Protein AF-A0A7S2W9P6-F1 (afdb_monomer)

Secondary structure (DSSP, 8-state):
----HHHHS-S-SSS-------TTTT----PPPGGGTTPPPPGGG-EEEEEEEEEEE-SHHHHHHT-HHHHHHHHHTTSPTTEEEEEEEEEEE-HHHHT-SSEEEEEEEEEEESSSPPPHHHHHHHHHHHHHHHTTTS-B-GGGTTPPPPPPEETTHHHHHHHH--

Organism: NCBI:txid49252

Structure (mmCIF, N/CA/C/O backbone):
data_AF-A0A7S2W9P6-F1
#
_entry.id   AF-A0A7S2W9P6-F1
#
loop_
_atom_site.group_PDB
_atom_site.id
_atom_site.type_symbol
_atom_site.label_atom_id
_atom_site.label_alt_id
_atom_site.label_comp_id
_atom_site.label_asym_id
_atom_site.label_entity_id
_atom_site.label_seq_id
_atom_site.pdbx_PDB_ins_code
_atom_site.Cartn_x
_atom_site.Cartn_y
_atom_site.Cartn_z
_atom_site.occupancy
_atom_site.B_iso_or_equiv
_atom_site.auth_seq_id
_atom_site.auth_comp_id
_atom_site.auth_asym_id
_atom_site.auth_atom_id
_atom_site.pdbx_PDB_model_num
ATOM 1 N N . VAL A 1 1 ? -21.541 2.228 29.567 1.00 42.28 1 VAL A N 1
ATOM 2 C CA . VAL A 1 1 ? -20.443 2.789 28.741 1.00 42.28 1 VAL A CA 1
ATOM 3 C C . VAL A 1 1 ? -20.987 4.003 28.009 1.00 42.28 1 VAL A C 1
ATOM 5 O O . VAL A 1 1 ? -21.956 3.855 27.280 1.00 42.28 1 VAL A O 1
ATOM 8 N N . VAL A 1 2 ? -20.449 5.196 28.267 1.00 30.78 2 VAL A N 1
ATOM 9 C CA . VAL A 1 2 ? -20.861 6.420 27.559 1.00 30.78 2 VAL A CA 1
ATOM 10 C C . VAL A 1 2 ? -20.125 6.440 26.211 1.00 30.78 2 VAL A C 1
ATOM 12 O O . VAL A 1 2 ? -18.894 6.351 26.227 1.00 30.78 2 VAL A O 1
ATOM 15 N N . PRO A 1 3 ? -20.826 6.485 25.064 1.00 39.31 3 PRO A N 1
ATOM 16 C CA . PRO A 1 3 ? -20.181 6.543 23.757 1.00 39.31 3 PRO A CA 1
ATOM 17 C C . PRO A 1 3 ? -19.439 7.874 23.588 1.00 39.31 3 PRO A C 1
ATOM 19 O O . PRO A 1 3 ? -19.949 8.929 23.971 1.00 39.31 3 PRO A O 1
ATOM 22 N N . LEU A 1 4 ? -18.229 7.817 23.025 1.00 39.12 4 LEU A N 1
ATOM 23 C CA . LEU A 1 4 ? -17.380 8.977 22.754 1.00 39.12 4 LEU A CA 1
ATOM 24 C C . LEU A 1 4 ? -17.969 9.744 21.557 1.00 39.12 4 LEU A C 1
ATOM 26 O O . LEU A 1 4 ? -17.607 9.522 20.408 1.00 39.12 4 LEU A O 1
ATOM 30 N N . LYS A 1 5 ? -18.965 10.590 21.835 1.00 41.62 5 LYS A N 1
ATOM 31 C CA . LYS A 1 5 ? -19.757 11.296 20.819 1.00 41.62 5 LYS A CA 1
ATOM 32 C C . LYS A 1 5 ? -19.009 12.352 19.983 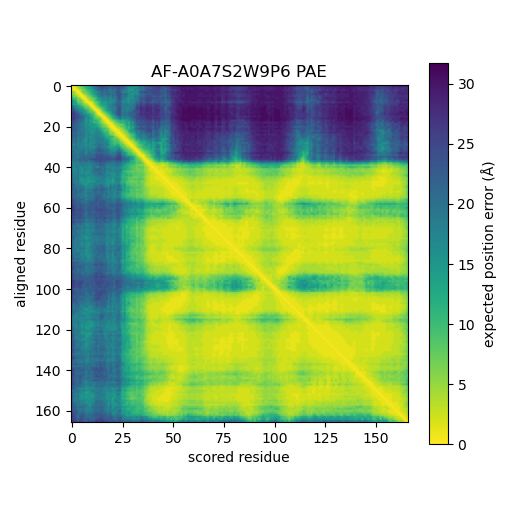1.00 41.62 5 LYS A C 1
ATOM 34 O O . LYS A 1 5 ? -19.329 12.448 18.807 1.00 41.62 5 LYS A O 1
ATOM 39 N N . PRO A 1 6 ? -18.028 13.134 20.474 1.00 39.81 6 PRO A N 1
ATOM 40 C CA . PRO A 1 6 ? -17.662 14.347 19.736 1.00 39.81 6 PRO A CA 1
ATOM 41 C C . PRO A 1 6 ? -16.732 14.129 18.530 1.00 39.81 6 PRO A C 1
ATOM 43 O O . PRO A 1 6 ? -16.706 14.981 17.651 1.00 39.81 6 PRO A O 1
ATOM 46 N N . LEU A 1 7 ? -15.998 13.012 18.444 1.00 39.09 7 LEU A N 1
ATOM 47 C CA . LEU A 1 7 ? -15.087 12.755 17.311 1.00 39.09 7 LEU A CA 1
ATOM 48 C C . LEU A 1 7 ? -15.714 11.914 16.192 1.00 39.09 7 LEU A C 1
ATOM 50 O O . LEU A 1 7 ? -15.289 12.016 15.046 1.00 39.09 7 LEU A O 1
ATOM 54 N N . TYR A 1 8 ? -16.743 11.124 16.507 1.00 38.44 8 TYR A N 1
ATOM 55 C CA . TYR A 1 8 ? -17.390 10.211 15.559 1.00 38.44 8 TYR A CA 1
ATOM 56 C C . TYR A 1 8 ? -18.797 10.649 15.122 1.00 38.44 8 TYR A C 1
ATOM 58 O O . TYR A 1 8 ? -19.343 10.046 14.203 1.00 38.44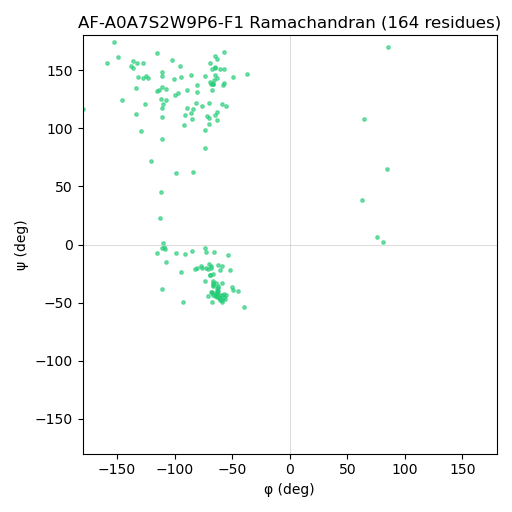 8 TYR A O 1
ATOM 66 N N . ASP A 1 9 ? -19.345 11.740 15.681 1.00 34.66 9 ASP A N 1
ATOM 67 C CA . ASP A 1 9 ? -20.441 12.495 15.037 1.00 34.66 9 ASP A CA 1
ATOM 68 C C . ASP A 1 9 ? -19.955 13.318 13.829 1.00 34.66 9 ASP A C 1
ATOM 70 O O . ASP A 1 9 ? -20.748 13.925 13.110 1.00 34.66 9 ASP A O 1
ATOM 74 N N . LEU A 1 10 ? -18.650 13.315 13.544 1.00 35.69 10 LEU A N 1
ATOM 75 C CA . LEU A 1 10 ? -18.096 13.905 12.332 1.00 35.69 10 LEU A CA 1
ATOM 76 C C . LEU A 1 10 ? -18.180 12.918 11.163 1.00 35.69 10 LEU A C 1
ATOM 78 O O . LEU A 1 10 ? -17.187 12.566 10.527 1.00 35.69 10 LEU A O 1
ATOM 82 N N . SER A 1 11 ? -19.408 12.552 10.793 1.00 38.00 11 SER A N 1
ATOM 83 C CA . SER A 1 11 ? -19.690 12.428 9.369 1.00 38.00 11 SER A CA 1
ATOM 84 C C . SER A 1 11 ? -19.515 13.821 8.758 1.00 38.00 11 SER A C 1
ATOM 86 O O . SER A 1 11 ? -20.350 14.693 8.970 1.00 38.00 11 SER A O 1
ATOM 88 N N . SER A 1 12 ? -18.429 14.016 8.008 1.00 35.19 12 SER A N 1
ATOM 89 C CA . SER A 1 12 ? -18.149 15.217 7.212 1.00 35.19 12 SER A CA 1
ATOM 90 C C . SER A 1 12 ? -17.956 16.523 8.001 1.00 35.19 12 SER A C 1
ATOM 92 O O . SER A 1 12 ? -18.898 17.186 8.427 1.00 35.19 12 SER A O 1
ATOM 94 N N . HIS A 1 13 ? -16.706 16.991 8.062 1.00 33.66 13 HIS A N 1
ATOM 95 C CA . HIS A 1 13 ? -16.410 18.406 8.287 1.00 33.66 13 HIS A CA 1
ATOM 96 C C . HIS A 1 13 ? -16.104 19.102 6.954 1.00 33.66 13 HIS A C 1
ATOM 98 O O . HIS A 1 13 ? -14.988 19.558 6.717 1.00 33.66 13 HIS A O 1
ATOM 104 N N . ARG A 1 14 ? -17.095 19.113 6.051 1.00 34.75 14 ARG A N 1
ATOM 105 C CA . ARG A 1 14 ? -17.420 20.201 5.103 1.00 34.75 14 ARG A CA 1
ATOM 106 C C . ARG A 1 14 ? -18.630 19.770 4.271 1.00 34.75 14 ARG A C 1
ATOM 108 O O . ARG A 1 14 ? -18.580 18.768 3.570 1.00 34.75 14 ARG A O 1
ATOM 115 N N . GLY A 1 15 ? -19.713 20.529 4.429 1.00 33.34 15 GLY A N 1
ATOM 116 C CA . GLY A 1 15 ? -21.067 20.260 3.956 1.00 33.34 15 GLY A CA 1
ATOM 117 C C . GLY A 1 15 ? -21.203 19.584 2.590 1.00 33.34 15 GLY A C 1
ATOM 118 O O . GLY A 1 15 ? -20.474 19.876 1.649 1.00 33.34 15 GLY A O 1
ATOM 119 N N . VAL A 1 16 ? -22.259 18.769 2.517 1.00 33.28 16 VAL A N 1
ATOM 120 C CA . VAL A 1 16 ? -22.773 18.030 1.355 1.00 33.28 16 VAL A CA 1
ATOM 121 C C . VAL A 1 16 ? -22.091 16.681 1.109 1.00 33.28 16 VAL A C 1
ATOM 123 O O . VAL A 1 16 ? -21.498 16.456 0.070 1.00 33.28 16 VAL A O 1
ATOM 126 N N . ASP A 1 17 ? -22.248 15.736 2.037 1.00 36.88 17 ASP A N 1
ATOM 127 C CA . ASP A 1 17 ? -22.267 14.315 1.675 1.00 36.88 17 ASP A CA 1
ATOM 128 C C . ASP A 1 17 ? -23.242 13.579 2.600 1.00 36.88 17 ASP A C 1
ATOM 130 O O . ASP A 1 17 ? -23.194 13.693 3.825 1.00 36.88 17 ASP A O 1
ATOM 134 N N . ARG A 1 18 ? -24.210 12.901 1.980 1.00 35.34 18 ARG A N 1
ATOM 135 C CA . ARG A 1 18 ? -25.330 12.216 2.637 1.00 35.34 18 ARG A CA 1
ATOM 136 C C . ARG A 1 18 ? -24.816 11.117 3.582 1.00 35.34 18 ARG A C 1
ATOM 138 O O . ARG A 1 18 ? -23.784 10.514 3.293 1.00 35.34 18 ARG A O 1
ATOM 145 N N . PRO A 1 19 ? -25.549 10.787 4.663 1.00 39.34 19 PRO A N 1
ATOM 146 C CA . PRO A 1 19 ? -25.205 9.653 5.516 1.00 39.34 19 PRO A CA 1
ATOM 147 C C . PRO A 1 19 ? -25.117 8.381 4.667 1.00 39.34 19 PRO A C 1
ATOM 149 O O . PRO A 1 19 ? -26.105 7.984 4.045 1.00 39.34 19 PRO A O 1
ATOM 152 N N . PHE A 1 20 ? -23.951 7.733 4.633 1.00 39.41 20 PHE A N 1
ATOM 153 C CA . PHE A 1 20 ? -23.841 6.419 4.014 1.00 39.41 20 PHE A CA 1
ATOM 154 C C . PHE A 1 20 ? -24.500 5.403 4.957 1.00 39.41 20 PHE A C 1
ATOM 156 O O . PHE A 1 20 ? -23.955 4.988 5.975 1.00 39.41 20 PHE A O 1
ATOM 163 N N . LYS A 1 21 ? -25.750 5.050 4.660 1.00 40.28 21 LYS A N 1
ATOM 164 C CA . LYS A 1 21 ? -26.438 3.924 5.296 1.00 40.28 21 LYS A CA 1
ATOM 165 C C . LYS A 1 21 ? -26.190 2.702 4.423 1.00 40.28 21 LYS A C 1
ATOM 167 O O . LYS A 1 21 ? -26.799 2.578 3.365 1.00 40.28 21 LYS A O 1
ATOM 172 N N . VAL A 1 22 ? -25.288 1.817 4.836 1.00 38.91 22 VAL A N 1
ATOM 173 C CA . VAL A 1 22 ? -25.149 0.510 4.182 1.00 38.91 22 VAL A CA 1
ATOM 174 C C . VAL A 1 22 ? -26.182 -0.436 4.796 1.00 38.91 22 VAL A C 1
ATOM 176 O O . VAL A 1 22 ? -26.138 -0.720 5.991 1.00 38.91 22 VAL A O 1
ATOM 179 N N . GLY A 1 23 ? -27.126 -0.906 3.976 1.00 40.81 23 GLY A N 1
ATOM 180 C CA . GLY A 1 23 ? -28.160 -1.870 4.367 1.00 40.81 23 GLY A CA 1
ATOM 181 C C . GLY A 1 23 ? -29.420 -1.271 5.014 1.00 40.81 23 GLY A C 1
ATOM 182 O O . GLY A 1 23 ? -29.488 -0.092 5.355 1.00 40.81 23 GLY A O 1
ATOM 183 N N . LYS A 1 24 ? -30.452 -2.115 5.183 1.00 38.06 24 LYS A N 1
ATOM 184 C CA . LYS A 1 24 ? -31.734 -1.753 5.833 1.00 38.06 24 LYS A CA 1
ATOM 185 C C . LYS A 1 24 ? -31.591 -1.489 7.341 1.00 38.06 24 LYS A C 1
ATOM 187 O O . LYS A 1 24 ? -32.444 -0.831 7.927 1.00 38.06 24 LYS A O 1
ATOM 192 N N . ILE A 1 25 ? -30.514 -1.989 7.947 1.00 46.88 25 ILE A N 1
ATOM 193 C CA . ILE A 1 25 ? -30.130 -1.778 9.344 1.00 46.88 25 ILE A CA 1
ATOM 194 C C . ILE A 1 25 ? -28.662 -1.337 9.314 1.00 46.88 25 ILE A C 1
ATOM 196 O O . ILE A 1 25 ? -27.790 -2.193 9.156 1.00 46.88 25 ILE A O 1
ATOM 200 N N . PRO A 1 26 ? -28.365 -0.029 9.386 1.00 44.62 26 PRO A N 1
ATOM 201 C CA . PRO A 1 26 ? -26.988 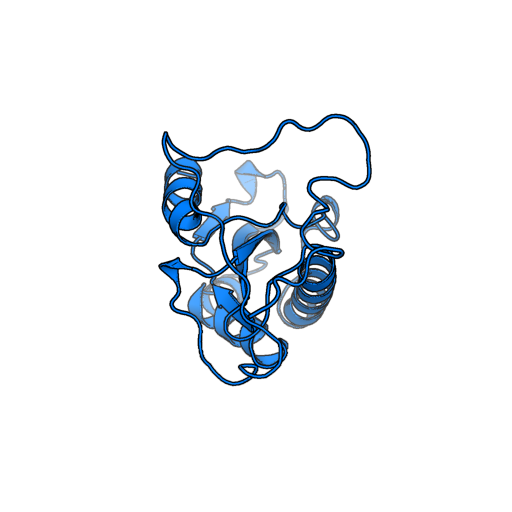0.440 9.350 1.00 44.62 26 PRO A CA 1
ATOM 202 C C . PRO A 1 26 ? -26.251 -0.103 10.577 1.00 44.62 26 PRO A C 1
ATOM 204 O O . PRO A 1 26 ? -26.582 0.238 11.713 1.00 44.62 26 PRO A O 1
ATOM 207 N N . LYS A 1 27 ? -25.267 -0.980 10.353 1.00 42.34 27 LYS A N 1
ATOM 208 C CA . LYS A 1 27 ? -24.370 -1.434 11.416 1.00 42.34 27 LYS A CA 1
ATOM 209 C C . LYS A 1 27 ? -23.481 -0.250 11.790 1.00 42.34 27 LYS A C 1
ATOM 211 O O . LYS A 1 27 ? -22.642 0.174 11.001 1.00 42.34 27 LYS A O 1
ATOM 216 N N . LEU A 1 28 ? -23.705 0.319 12.972 1.00 42.28 28 LEU A N 1
ATOM 217 C CA . LEU A 1 28 ? -22.784 1.280 13.569 1.00 42.28 28 LEU A CA 1
ATOM 218 C C . LEU A 1 28 ? -21.480 0.533 13.859 1.00 42.28 28 LEU A C 1
ATOM 220 O O . LEU A 1 28 ? -21.458 -0.354 14.710 1.00 42.28 28 LEU A O 1
ATOM 224 N N . TYR A 1 29 ? -20.411 0.860 13.136 1.00 43.44 29 TYR A N 1
ATOM 225 C CA . TYR A 1 29 ? -19.074 0.395 13.485 1.00 43.44 29 TYR A CA 1
ATOM 226 C C . TYR A 1 29 ? -18.671 1.124 14.771 1.00 43.44 29 TYR A C 1
ATOM 228 O O . TYR A 1 29 ? -18.422 2.328 14.769 1.00 43.44 29 TYR A O 1
ATOM 236 N N . ILE A 1 30 ? -18.729 0.412 15.898 1.00 42.12 30 ILE A N 1
ATOM 237 C CA . ILE A 1 30 ? -18.358 0.942 17.210 1.00 42.12 30 ILE A CA 1
ATOM 238 C C . ILE A 1 30 ? -16.847 0.784 17.350 1.00 42.12 30 ILE A C 1
ATOM 240 O O . ILE A 1 30 ? -16.357 -0.325 17.547 1.00 42.12 30 ILE A O 1
ATOM 244 N N . PHE A 1 31 ? -16.116 1.895 17.285 1.00 49.25 31 PHE A N 1
ATOM 245 C CA . PHE A 1 31 ? -14.718 1.929 17.702 1.00 49.25 31 PHE A CA 1
ATOM 246 C C . PHE A 1 31 ? -14.665 1.789 19.222 1.00 49.25 31 PHE A C 1
ATOM 248 O O . PHE A 1 31 ? -15.308 2.541 19.962 1.00 49.25 31 PHE A O 1
ATOM 255 N N . THR A 1 32 ? -13.966 0.763 19.697 1.00 40.81 32 THR A N 1
ATOM 256 C CA . THR A 1 32 ? -13.795 0.510 21.126 1.00 40.81 32 THR A CA 1
ATOM 257 C C . THR A 1 32 ? -12.945 1.603 21.772 1.00 40.81 32 THR A C 1
ATOM 259 O O . THR A 1 32 ? -12.099 2.210 21.120 1.00 40.81 32 THR A O 1
ATOM 262 N N . LYS A 1 33 ? -13.176 1.864 23.065 1.00 44.31 33 LYS A N 1
ATOM 263 C CA . LYS A 1 33 ? -12.378 2.810 23.861 1.00 44.31 33 LYS A CA 1
ATOM 264 C C . LYS A 1 33 ? -10.887 2.439 23.860 1.00 44.31 33 LYS A C 1
ATOM 266 O O . LYS A 1 33 ? -10.549 1.259 23.840 1.00 44.31 33 LYS A O 1
ATOM 271 N N . GLU A 1 34 ? -10.042 3.462 24.000 1.00 48.34 34 GLU A N 1
ATOM 272 C CA . GLU A 1 34 ? -8.572 3.396 24.111 1.00 48.34 34 GLU A CA 1
ATOM 273 C C . GLU A 1 34 ? -8.053 2.430 25.197 1.00 48.34 34 GLU A C 1
ATOM 275 O O . GLU A 1 34 ? -6.946 1.919 25.071 1.00 48.34 34 GLU A O 1
ATOM 280 N N . ASP A 1 35 ? -8.868 2.085 26.204 1.00 47.12 35 ASP A N 1
ATOM 281 C CA . ASP A 1 35 ? -8.547 1.073 27.232 1.00 47.12 35 ASP A CA 1
ATOM 282 C C . ASP A 1 35 ? -8.413 -0.367 26.687 1.00 47.12 35 ASP A C 1
ATOM 284 O O . ASP A 1 35 ? -8.052 -1.284 27.421 1.00 47.12 35 ASP A O 1
ATOM 288 N N . ILE A 1 36 ? -8.717 -0.591 25.403 1.00 52.31 36 ILE A N 1
ATOM 289 C CA . ILE A 1 36 ? -8.592 -1.885 24.711 1.00 52.31 36 ILE A CA 1
ATOM 290 C C . ILE A 1 36 ? -7.487 -1.821 23.632 1.00 52.31 36 ILE A C 1
ATOM 292 O O . ILE A 1 36 ? -7.469 -2.618 22.702 1.00 52.31 36 ILE A O 1
ATOM 296 N N . SER A 1 37 ? -6.534 -0.891 23.751 1.00 54.09 37 SER A N 1
ATOM 297 C CA . SER A 1 37 ? -5.445 -0.621 22.789 1.00 54.09 37 SER A CA 1
ATOM 298 C C . SER A 1 37 ? -4.572 -1.822 22.378 1.00 54.09 37 SER A C 1
ATOM 300 O O . SER A 1 37 ? -3.824 -1.721 21.411 1.00 54.09 37 SER A O 1
ATOM 302 N N . ASN A 1 38 ? -4.713 -2.976 23.039 1.00 61.81 38 ASN A N 1
ATOM 303 C CA . ASN A 1 38 ? -3.999 -4.216 22.720 1.00 61.81 38 ASN A CA 1
ATOM 304 C C . ASN A 1 38 ? -4.874 -5.336 22.134 1.00 61.81 38 ASN A C 1
ATOM 306 O O . ASN A 1 38 ? -4.369 -6.434 21.897 1.00 61.81 38 ASN A O 1
ATOM 310 N N . ARG A 1 39 ? -6.181 -5.132 21.930 1.00 71.69 39 ARG A N 1
ATOM 311 C CA . ARG A 1 39 ? -7.015 -6.180 21.326 1.00 71.69 39 ARG A CA 1
ATOM 312 C C . ARG A 1 39 ? -6.999 -6.040 19.813 1.00 71.69 39 ARG A C 1
ATOM 314 O O . ARG A 1 39 ? -7.506 -5.063 19.275 1.00 71.69 39 ARG A O 1
ATOM 321 N N . ILE A 1 40 ? -6.477 -7.068 19.159 1.00 81.00 40 ILE A N 1
ATOM 322 C CA . ILE A 1 40 ? -6.578 -7.254 17.714 1.00 81.00 40 ILE A CA 1
ATOM 323 C C . ILE A 1 40 ? -8.061 -7.303 17.331 1.00 81.00 40 ILE A C 1
ATOM 325 O O . ILE A 1 40 ? -8.827 -8.132 17.839 1.00 81.00 40 ILE A O 1
ATOM 329 N N . VAL A 1 41 ? -8.470 -6.375 16.472 1.00 79.69 41 VAL A N 1
ATOM 330 C CA . VAL A 1 41 ? -9.796 -6.342 15.861 1.00 79.69 41 VAL A CA 1
ATOM 331 C C . VAL A 1 41 ? -9.801 -7.317 14.689 1.00 79.69 41 VAL A C 1
ATOM 333 O O . VAL A 1 41 ? -8.910 -7.293 13.848 1.00 79.69 41 VAL A O 1
ATOM 336 N N . ASP A 1 42 ? -10.817 -8.175 14.628 1.00 83.62 42 ASP A N 1
ATOM 337 C CA . ASP A 1 42 ? -11.027 -9.094 13.504 1.00 83.62 42 ASP A CA 1
ATOM 338 C C . ASP A 1 42 ? -11.158 -8.314 12.183 1.00 83.62 42 ASP A C 1
ATOM 340 O O . ASP A 1 42 ? -11.841 -7.284 12.143 1.00 83.62 42 ASP A O 1
ATOM 344 N N . GLU A 1 43 ? -10.514 -8.811 11.118 1.00 85.81 43 GLU A N 1
ATOM 345 C CA . GLU A 1 43 ? -10.468 -8.200 9.783 1.00 85.81 43 GLU A CA 1
ATOM 346 C C . GLU A 1 43 ? -11.851 -7.717 9.317 1.00 85.81 43 GLU A C 1
ATOM 348 O O . GLU A 1 43 ? -11.972 -6.601 8.817 1.00 85.81 43 GLU A O 1
ATOM 353 N N . GLN A 1 44 ? -12.929 -8.468 9.575 1.00 84.81 44 GLN A N 1
ATOM 354 C CA . GLN A 1 44 ? -14.287 -8.104 9.137 1.00 84.81 44 GLN A CA 1
ATOM 355 C C . GLN A 1 44 ? -14.825 -6.781 9.725 1.00 84.81 44 GLN A C 1
ATOM 357 O O . GLN A 1 44 ? -15.803 -6.220 9.215 1.00 84.81 44 GLN A O 1
ATOM 362 N N . PHE A 1 45 ? -14.212 -6.285 10.802 1.00 82.38 45 PHE A N 1
ATOM 363 C CA . PHE A 1 45 ? -14.573 -5.032 11.472 1.00 82.38 45 PHE A CA 1
ATOM 364 C C . PHE A 1 45 ? -13.540 -3.920 11.283 1.00 82.38 45 PHE A C 1
ATOM 366 O O . PHE A 1 45 ? -13.766 -2.805 11.760 1.00 82.38 45 PHE A O 1
ATOM 373 N N . GLN A 1 46 ? -12.433 -4.190 10.594 1.00 87.25 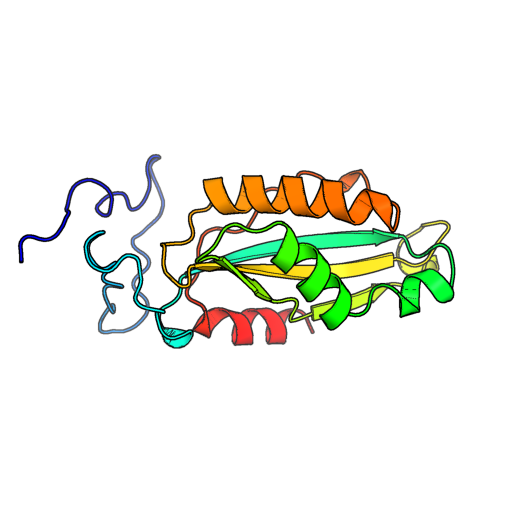46 GLN A N 1
ATOM 374 C CA . GLN A 1 46 ? -11.389 -3.198 10.376 1.00 87.25 46 GLN A CA 1
ATOM 375 C C . GLN A 1 46 ? -11.822 -2.153 9.342 1.00 87.25 46 GLN A C 1
ATOM 377 O O . GLN A 1 46 ? -12.520 -2.446 8.363 1.00 87.25 46 GLN A O 1
ATOM 382 N N . LEU A 1 47 ? -11.380 -0.913 9.560 1.00 88.62 47 LEU A N 1
ATOM 383 C CA . LEU A 1 47 ? -11.389 0.114 8.525 1.00 88.62 47 LEU A CA 1
ATOM 384 C C . LEU A 1 47 ? -10.042 0.149 7.825 1.00 88.62 47 LEU A C 1
ATOM 386 O O . LEU A 1 47 ? -8.994 0.022 8.465 1.00 88.62 47 LEU A O 1
ATOM 390 N N . CYS A 1 48 ? -10.101 0.407 6.526 1.00 92.81 48 CYS A N 1
ATOM 391 C CA . CYS A 1 48 ? -8.947 0.469 5.662 1.00 92.81 48 CYS A CA 1
ATOM 392 C C . CYS A 1 48 ? -8.967 1.707 4.767 1.00 92.81 48 CYS A C 1
ATOM 394 O O . CYS A 1 48 ? -10.023 2.255 4.457 1.00 92.81 48 CYS A O 1
ATOM 396 N N . CYS A 1 49 ? -7.788 2.118 4.322 1.00 94.19 49 CYS A N 1
ATOM 397 C CA . CYS A 1 49 ? -7.583 3.115 3.277 1.00 94.19 49 CYS A CA 1
ATOM 398 C C . CYS A 1 49 ? -6.703 2.498 2.193 1.00 94.19 49 CYS A C 1
ATOM 400 O O . CYS A 1 49 ? -5.786 1.741 2.508 1.00 94.19 49 CYS A O 1
ATOM 402 N N . SER A 1 50 ? -6.938 2.842 0.931 1.00 95.00 50 SER A N 1
ATOM 403 C CA . SER A 1 50 ? -6.168 2.301 -0.186 1.00 95.00 50 SER A CA 1
ATOM 404 C C . SER A 1 50 ? -5.603 3.383 -1.092 1.00 95.00 50 SER A C 1
ATOM 406 O O . SER A 1 50 ? -6.148 4.484 -1.190 1.00 95.00 50 SER A O 1
ATOM 408 N N . HIS A 1 51 ? -4.531 3.055 -1.802 1.00 95.12 51 HIS A N 1
ATOM 409 C CA . HIS A 1 51 ? -4.037 3.850 -2.921 1.00 95.12 51 HIS A CA 1
ATOM 410 C C . HIS A 1 51 ? -3.355 2.961 -3.956 1.00 95.12 51 HIS A C 1
ATOM 412 O O . HIS A 1 51 ? -2.969 1.829 -3.669 1.00 95.12 51 HIS A O 1
ATOM 418 N N . GLU A 1 52 ? -3.213 3.494 -5.164 1.00 94.44 52 GLU A N 1
ATOM 419 C CA . GLU A 1 52 ? -2.419 2.855 -6.204 1.00 94.44 52 GLU A CA 1
ATOM 420 C C . GLU A 1 52 ? -0.969 3.318 -6.123 1.00 94.44 52 GLU A C 1
ATOM 422 O O . GLU A 1 52 ? -0.701 4.523 -6.091 1.00 94.44 52 GLU A O 1
ATOM 427 N N . LEU A 1 53 ? -0.044 2.367 -6.185 1.00 94.94 53 LEU A N 1
ATOM 428 C CA . LEU A 1 53 ? 1.380 2.635 -6.297 1.00 94.94 53 LEU A CA 1
ATOM 429 C C . LEU A 1 53 ? 1.886 2.183 -7.666 1.00 94.94 53 LEU A C 1
ATOM 431 O O . LEU A 1 53 ? 1.709 1.031 -8.047 1.00 94.94 53 LEU A O 1
ATOM 435 N N . HIS A 1 54 ? 2.522 3.100 -8.394 1.00 94.12 54 HIS A N 1
ATOM 436 C CA . HIS A 1 54 ? 3.003 2.888 -9.761 1.00 94.12 54 HIS A CA 1
ATOM 437 C C . HIS A 1 54 ? 4.535 2.859 -9.752 1.00 94.12 54 HIS A C 1
ATOM 439 O O . HIS A 1 54 ? 5.166 3.899 -9.539 1.00 94.12 54 HIS A O 1
ATOM 445 N N . VAL A 1 55 ? 5.121 1.684 -9.977 1.00 93.38 55 VAL A N 1
ATOM 446 C CA . VAL A 1 55 ? 6.570 1.441 -9.911 1.00 93.38 55 VAL A CA 1
ATOM 447 C C . VAL A 1 55 ? 7.094 1.058 -11.292 1.00 93.38 55 VAL A C 1
ATOM 449 O O . VAL A 1 55 ? 6.511 0.208 -11.960 1.00 93.38 55 VAL A O 1
ATOM 452 N N . LEU A 1 56 ? 8.183 1.683 -11.727 1.00 92.62 56 LEU A N 1
ATOM 453 C CA . LEU A 1 56 ? 8.841 1.373 -12.995 1.00 92.62 56 LEU A CA 1
ATOM 454 C C . LEU A 1 56 ? 9.734 0.136 -12.837 1.00 92.62 56 LEU A C 1
ATOM 456 O O . LEU A 1 56 ? 10.456 0.004 -11.850 1.00 92.62 56 LEU A O 1
ATOM 460 N N . LEU A 1 57 ? 9.700 -0.755 -13.824 1.00 91.12 57 LEU A N 1
ATOM 461 C CA . LEU A 1 57 ? 10.443 -2.011 -13.864 1.00 91.12 57 LEU A CA 1
ATOM 462 C C . LEU A 1 57 ? 11.530 -1.927 -14.948 1.00 91.12 57 LEU A C 1
ATOM 464 O O . LEU A 1 57 ? 11.261 -2.244 -16.106 1.00 91.12 57 LEU A O 1
ATOM 468 N N . PRO A 1 58 ? 12.753 -1.478 -14.611 1.00 84.69 58 PRO A N 1
ATOM 469 C CA . PRO A 1 58 ? 13.819 -1.314 -15.598 1.00 84.69 58 PRO A CA 1
ATOM 470 C C . PRO A 1 58 ? 14.344 -2.647 -16.143 1.00 84.69 58 PRO A C 1
ATOM 472 O O . PRO A 1 58 ? 14.837 -2.689 -17.268 1.00 84.69 58 PRO A O 1
ATOM 475 N N . ASP A 1 59 ? 14.233 -3.729 -15.368 1.00 86.19 59 ASP A N 1
ATOM 476 C CA . ASP A 1 59 ? 14.657 -5.066 -15.769 1.00 86.19 59 ASP A CA 1
ATOM 477 C C . ASP A 1 59 ? 13.864 -6.186 -15.059 1.00 86.19 59 ASP A C 1
ATOM 479 O O . ASP A 1 59 ? 13.047 -5.957 -14.159 1.00 86.19 59 ASP A O 1
ATOM 483 N N . GLN A 1 60 ? 14.125 -7.427 -15.483 1.00 80.75 60 GLN A N 1
ATOM 484 C CA . GLN A 1 60 ? 13.499 -8.643 -14.958 1.00 80.75 60 GLN A CA 1
ATOM 485 C C . GLN A 1 60 ? 13.834 -8.900 -13.474 1.00 80.75 60 GLN A C 1
ATOM 487 O O . GLN A 1 60 ? 12.990 -9.411 -12.737 1.00 80.75 60 GLN A O 1
ATOM 492 N N . ASN A 1 61 ? 15.030 -8.527 -13.009 1.00 82.69 61 ASN A N 1
ATOM 493 C CA . ASN A 1 61 ? 15.454 -8.766 -11.627 1.00 82.69 61 ASN A CA 1
ATOM 494 C C . ASN A 1 61 ? 14.637 -7.906 -10.657 1.00 82.69 61 ASN A C 1
ATOM 496 O O . ASN A 1 61 ? 14.196 -8.391 -9.613 1.00 82.69 61 ASN A O 1
ATOM 500 N N . VAL A 1 62 ? 14.378 -6.645 -11.018 1.00 82.94 62 VAL A N 1
ATOM 501 C CA . VAL A 1 62 ? 13.516 -5.746 -10.235 1.00 82.94 62 VAL A CA 1
ATOM 502 C C . VAL A 1 62 ? 12.084 -6.281 -10.178 1.00 82.94 62 VAL A C 1
ATOM 504 O O . VAL A 1 62 ? 11.461 -6.281 -9.114 1.00 82.94 62 VAL A O 1
ATOM 507 N N . ARG A 1 63 ? 11.574 -6.820 -11.291 1.00 83.19 63 ARG A N 1
ATOM 508 C CA . ARG A 1 63 ? 10.245 -7.452 -11.349 1.00 83.19 63 ARG A CA 1
ATOM 509 C C . ARG A 1 63 ? 10.116 -8.622 -10.368 1.00 83.19 63 ARG A C 1
ATOM 511 O O . ARG A 1 63 ? 9.106 -8.722 -9.673 1.00 83.19 63 ARG A O 1
ATOM 518 N N . GLU A 1 64 ? 11.130 -9.478 -10.266 1.00 81.50 64 GLU A N 1
ATOM 519 C CA . GLU A 1 64 ? 11.153 -10.603 -9.316 1.00 81.50 64 GLU A CA 1
ATOM 520 C C . GLU A 1 64 ? 11.379 -10.157 -7.861 1.00 81.50 64 GLU A C 1
ATOM 522 O O . GLU A 1 64 ? 10.883 -10.777 -6.908 1.00 81.50 64 GLU A O 1
ATOM 527 N N . ALA A 1 65 ? 12.123 -9.069 -7.659 1.00 83.31 65 ALA A N 1
ATOM 528 C CA . ALA A 1 65 ? 12.356 -8.476 -6.346 1.00 83.31 65 ALA A CA 1
ATOM 529 C C . ALA A 1 65 ? 11.093 -7.824 -5.756 1.00 83.31 65 ALA A C 1
ATOM 531 O O . ALA A 1 65 ? 10.949 -7.798 -4.534 1.00 83.31 65 ALA A O 1
ATOM 532 N N . LEU A 1 66 ? 10.154 -7.375 -6.592 1.00 89.62 66 LEU A N 1
ATOM 533 C CA . LEU A 1 66 ? 8.956 -6.636 -6.182 1.00 89.62 66 LEU A CA 1
ATOM 534 C C . LEU A 1 66 ? 7.647 -7.430 -6.381 1.00 89.62 66 LEU A C 1
ATOM 536 O O . LEU A 1 66 ? 6.639 -6.921 -6.855 1.00 89.62 66 LEU A O 1
ATOM 540 N N . SER A 1 67 ? 7.604 -8.703 -5.994 1.00 90.81 67 SER A N 1
ATOM 541 C CA . SER A 1 67 ? 6.320 -9.425 -5.869 1.00 90.81 67 SER A CA 1
ATOM 542 C C . SER A 1 67 ? 5.429 -8.824 -4.764 1.00 90.81 67 SER A C 1
ATOM 544 O O . SER A 1 67 ? 5.985 -8.349 -3.769 1.00 90.81 67 SER A O 1
ATOM 546 N N . CYS A 1 68 ? 4.094 -8.953 -4.850 1.00 92.56 68 CYS A N 1
ATOM 547 C CA . CYS A 1 68 ? 3.141 -8.534 -3.797 1.00 92.56 68 CYS A CA 1
ATOM 548 C C . CYS A 1 68 ? 3.619 -8.829 -2.369 1.00 92.56 68 CYS A C 1
ATOM 550 O O . CYS A 1 68 ? 3.692 -7.923 -1.551 1.00 92.56 68 CYS A O 1
ATOM 552 N N . GLN A 1 69 ? 3.994 -10.079 -2.075 1.00 93.69 69 GLN A N 1
ATOM 553 C CA . GLN A 1 69 ? 4.395 -10.504 -0.726 1.00 93.69 69 GLN A CA 1
ATOM 554 C C . GLN A 1 69 ? 5.645 -9.775 -0.218 1.00 93.69 69 GLN A C 1
ATOM 556 O O . GLN A 1 69 ? 5.752 -9.449 0.963 1.00 93.69 69 GLN A O 1
ATOM 561 N N . LYS A 1 70 ? 6.607 -9.512 -1.110 1.00 94.31 70 LYS A N 1
ATOM 562 C CA . LYS A 1 70 ? 7.829 -8.774 -0.766 1.00 94.31 70 LYS A CA 1
ATOM 563 C C . LYS A 1 70 ? 7.517 -7.303 -0.515 1.00 94.31 70 LYS A C 1
ATOM 565 O O . LYS A 1 70 ? 7.986 -6.763 0.480 1.00 94.31 70 LYS A O 1
ATOM 570 N N . VAL A 1 71 ? 6.698 -6.687 -1.370 1.00 95.56 71 VAL A N 1
ATOM 571 C CA . VAL A 1 71 ? 6.248 -5.296 -1.205 1.00 95.56 71 VAL A CA 1
ATOM 572 C C . VAL A 1 71 ? 5.452 -5.140 0.090 1.00 95.56 71 VAL A C 1
ATOM 574 O O . VAL A 1 71 ? 5.745 -4.246 0.876 1.00 95.56 71 VAL A O 1
ATOM 577 N N . GLU A 1 72 ? 4.522 -6.053 0.368 1.00 97.06 72 GLU A N 1
ATOM 578 C CA . GLU A 1 72 ? 3.765 -6.093 1.622 1.00 97.06 72 GLU A CA 1
ATOM 579 C C . GLU A 1 72 ? 4.700 -6.162 2.832 1.00 97.06 72 GLU A C 1
ATOM 581 O O . GLU A 1 72 ? 4.571 -5.358 3.749 1.00 97.06 72 GLU A O 1
ATOM 586 N N . LYS A 1 73 ? 5.709 -7.042 2.804 1.00 96.75 73 LYS A N 1
ATOM 587 C CA . LYS A 1 73 ? 6.693 -7.167 3.887 1.00 96.75 73 LYS A CA 1
ATOM 588 C C . LYS A 1 73 ? 7.553 -5.913 4.067 1.00 96.75 73 LYS A C 1
ATOM 590 O O . LYS A 1 73 ? 7.803 -5.518 5.201 1.00 96.75 73 LYS A O 1
ATOM 595 N N . ILE A 1 74 ? 8.012 -5.297 2.975 1.00 96.19 74 ILE A N 1
ATOM 596 C CA . ILE A 1 74 ? 8.776 -4.038 3.017 1.00 96.19 74 ILE A CA 1
ATOM 597 C C . ILE A 1 74 ? 7.938 -2.955 3.695 1.00 96.19 74 ILE A C 1
ATOM 599 O O . ILE A 1 74 ? 8.404 -2.316 4.636 1.00 96.19 74 ILE A O 1
ATOM 603 N N . ILE A 1 75 ? 6.687 -2.796 3.261 1.00 97.25 75 ILE A N 1
ATOM 604 C CA . ILE A 1 75 ? 5.793 -1.773 3.800 1.00 97.25 75 ILE A CA 1
ATOM 605 C C . ILE A 1 75 ? 5.432 -2.085 5.256 1.00 97.25 75 ILE A C 1
ATOM 607 O O . ILE A 1 75 ? 5.443 -1.188 6.089 1.00 97.25 75 ILE A O 1
ATOM 611 N N . GLN A 1 76 ? 5.173 -3.342 5.611 1.00 97.62 76 GLN A N 1
ATOM 612 C CA . GLN A 1 76 ? 4.822 -3.706 6.984 1.00 97.62 76 GLN A CA 1
ATOM 613 C C . GLN A 1 76 ? 5.918 -3.320 7.989 1.00 97.62 76 GLN A C 1
ATOM 615 O O . GLN A 1 76 ? 5.595 -2.938 9.109 1.00 97.62 76 GLN A O 1
ATOM 620 N N . ASN A 1 77 ? 7.195 -3.360 7.589 1.00 97.00 77 ASN A N 1
ATOM 621 C CA . ASN A 1 77 ? 8.328 -3.025 8.460 1.00 97.00 77 ASN A CA 1
ATOM 622 C C . ASN A 1 77 ? 8.447 -1.531 8.799 1.00 97.00 77 ASN A C 1
ATOM 624 O O . ASN A 1 77 ? 9.118 -1.186 9.769 1.00 97.00 77 ASN A O 1
ATOM 628 N N . ILE A 1 78 ? 7.848 -0.646 7.998 1.00 96.62 78 ILE A N 1
ATOM 629 C CA . ILE A 1 78 ? 7.889 0.809 8.226 1.00 96.62 78 ILE A CA 1
ATOM 630 C C . ILE A 1 78 ? 6.618 1.333 8.902 1.00 96.62 78 ILE A C 1
ATOM 632 O O . ILE A 1 78 ? 6.544 2.511 9.255 1.00 96.62 78 ILE A O 1
ATOM 636 N N . LEU A 1 79 ? 5.606 0.478 9.064 1.00 95.88 79 LEU A N 1
ATOM 637 C CA . LEU A 1 79 ? 4.345 0.845 9.688 1.00 95.88 79 LEU A CA 1
ATOM 638 C C . LEU A 1 79 ? 4.425 0.696 11.209 1.00 95.88 79 LEU A C 1
ATOM 640 O O . LEU A 1 79 ? 5.088 -0.207 11.714 1.00 95.88 79 LEU A O 1
ATOM 644 N N . PRO A 1 80 ? 3.740 1.572 11.960 1.00 94.31 80 PRO A N 1
ATOM 645 C CA . PRO A 1 80 ? 3.650 1.430 13.404 1.00 94.31 80 PRO A CA 1
ATOM 646 C C . PRO A 1 80 ? 2.793 0.222 13.791 1.00 94.31 80 PRO A C 1
ATOM 648 O O . PRO A 1 80 ? 1.864 -0.148 13.065 1.00 94.31 80 PRO A O 1
ATOM 651 N N . ASP A 1 81 ? 3.028 -0.293 14.998 1.00 90.88 81 ASP A N 1
ATOM 652 C CA . ASP A 1 81 ? 2.199 -1.333 15.604 1.00 90.88 81 ASP A CA 1
ATOM 653 C C . ASP A 1 81 ? 0.704 -0.980 15.542 1.00 90.88 81 ASP A C 1
ATOM 655 O O . ASP A 1 81 ? 0.287 0.186 15.657 1.00 90.88 81 ASP A O 1
ATOM 659 N N . GLY A 1 82 ? -0.111 -2.014 15.339 1.00 89.12 82 GLY A N 1
ATOM 660 C CA . GLY A 1 82 ? -1.557 -1.877 15.212 1.00 89.12 82 GLY A CA 1
ATOM 661 C C . GLY A 1 82 ? -2.048 -1.451 13.833 1.00 89.12 82 GLY A C 1
ATOM 662 O O . GLY A 1 82 ? -3.257 -1.267 13.675 1.00 89.12 82 GLY A O 1
ATOM 663 N N . ILE A 1 83 ? -1.154 -1.281 12.852 1.00 93.75 83 ILE A N 1
ATOM 664 C CA . ILE A 1 83 ? -1.496 -1.155 11.432 1.00 93.75 83 ILE A CA 1
ATOM 665 C C . ILE A 1 83 ? -0.968 -2.355 10.670 1.00 93.75 83 ILE A C 1
ATOM 667 O O . ILE A 1 83 ? 0.209 -2.701 10.764 1.00 93.75 83 ILE A O 1
ATOM 671 N N . ILE A 1 84 ? -1.832 -2.916 9.837 1.00 95.12 84 ILE A N 1
ATOM 672 C CA . ILE A 1 84 ? -1.456 -3.941 8.874 1.00 95.12 84 ILE A CA 1
ATOM 673 C C . ILE A 1 84 ? -1.540 -3.379 7.458 1.00 95.12 84 ILE A C 1
ATOM 675 O O . ILE A 1 84 ? -2.380 -2.521 7.163 1.00 95.12 84 ILE A O 1
ATOM 679 N N . VAL A 1 85 ? -0.679 -3.865 6.573 1.00 97.12 85 VAL A N 1
ATOM 680 C CA . VAL A 1 85 ? -0.766 -3.605 5.134 1.00 97.12 85 VAL A CA 1
ATOM 681 C C . VAL A 1 85 ? -1.144 -4.875 4.389 1.00 97.12 85 VAL A C 1
ATOM 683 O O . VAL A 1 85 ? -0.746 -5.975 4.761 1.00 97.12 85 VAL A O 1
ATOM 686 N N . LYS A 1 86 ? -1.917 -4.713 3.319 1.00 95.94 86 LYS A N 1
ATOM 687 C CA . LYS A 1 86 ? -2.210 -5.755 2.338 1.00 95.94 86 LYS A CA 1
ATOM 688 C C . LYS A 1 86 ? -1.895 -5.232 0.943 1.00 95.94 86 LYS A C 1
ATOM 690 O O . LYS A 1 86 ? -2.180 -4.068 0.638 1.00 95.94 86 LYS A O 1
ATOM 695 N N . VAL A 1 87 ? -1.374 -6.103 0.084 1.00 96.50 87 VAL 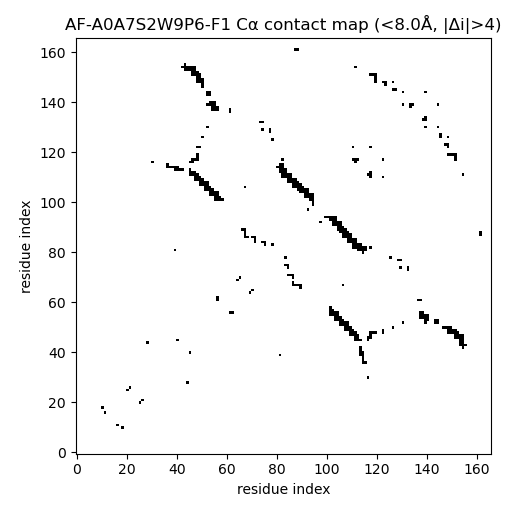A N 1
ATOM 696 C CA . VAL A 1 87 ? -1.148 -5.808 -1.342 1.00 96.50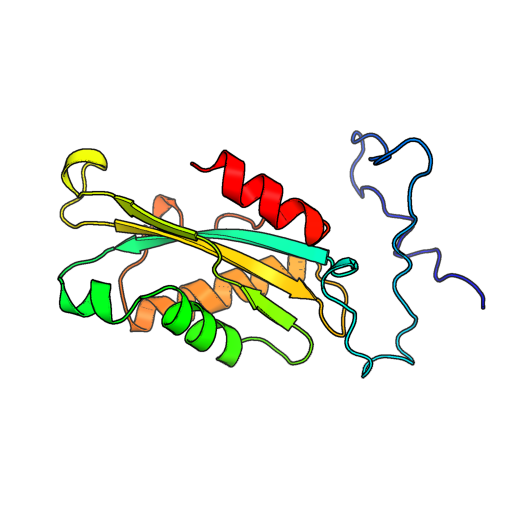 87 VAL A CA 1
ATOM 697 C C . VAL A 1 87 ? -1.940 -6.794 -2.20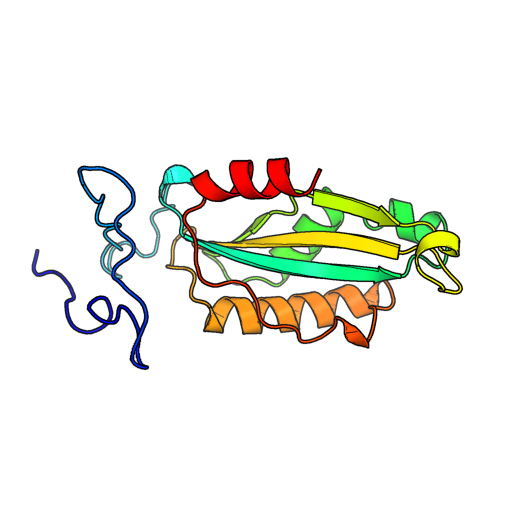9 1.00 96.50 87 VAL A C 1
ATOM 699 O O . VAL A 1 87 ? -1.365 -7.701 -2.814 1.00 96.50 87 VAL A O 1
ATOM 702 N N . PRO A 1 88 ? -3.281 -6.665 -2.260 1.00 93.75 88 PRO A N 1
ATOM 703 C CA . PRO A 1 88 ? -4.153 -7.650 -2.904 1.00 93.75 88 PRO A CA 1
ATOM 704 C C . PRO A 1 88 ? -4.020 -7.708 -4.428 1.00 93.75 88 PRO A C 1
ATOM 706 O O . PRO A 1 88 ? -4.467 -8.673 -5.040 1.00 93.75 88 PRO A O 1
ATOM 709 N N . VAL A 1 89 ? -3.457 -6.672 -5.051 1.00 92.75 89 VAL A N 1
ATOM 710 C CA . VAL A 1 89 ? -3.386 -6.554 -6.506 1.00 92.75 89 VAL A CA 1
ATOM 711 C C . VAL A 1 89 ? -1.989 -6.149 -6.941 1.00 92.75 89 VAL A C 1
ATOM 713 O O . VAL A 1 89 ? -1.428 -5.193 -6.407 1.00 92.75 89 VAL A O 1
ATOM 716 N N . GLN A 1 90 ? -1.499 -6.830 -7.975 1.00 92.44 90 GLN A N 1
ATOM 717 C CA . GLN A 1 90 ? -0.330 -6.464 -8.763 1.00 92.44 90 GLN A CA 1
ATOM 718 C C . GLN A 1 90 ? -0.684 -6.604 -10.244 1.00 92.44 90 GLN A C 1
ATOM 720 O O . GLN A 1 90 ? -0.890 -7.717 -10.724 1.00 92.44 90 GLN A O 1
ATOM 725 N N . ASN A 1 91 ? -0.747 -5.481 -10.958 1.00 91.12 91 ASN A N 1
ATOM 726 C CA . ASN A 1 91 ? -0.920 -5.461 -12.408 1.00 91.12 91 ASN A CA 1
ATOM 727 C C . ASN A 1 91 ? 0.380 -5.051 -13.083 1.00 91.12 91 ASN A C 1
ATOM 729 O O . ASN A 1 91 ? 0.974 -4.059 -12.668 1.00 91.12 91 ASN A O 1
ATOM 733 N N . ILE A 1 92 ? 0.801 -5.749 -14.132 1.00 90.50 92 ILE A N 1
ATOM 734 C CA . ILE A 1 92 ? 1.982 -5.364 -14.910 1.00 90.50 92 ILE A CA 1
ATOM 735 C C . ILE A 1 92 ? 1.501 -4.824 -16.248 1.00 90.50 92 ILE A C 1
ATOM 737 O O . ILE A 1 92 ? 0.746 -5.480 -16.958 1.00 90.50 92 ILE A O 1
ATOM 741 N N . LEU A 1 93 ? 1.920 -3.603 -16.553 1.00 89.81 93 LEU A N 1
ATOM 742 C CA . LEU A 1 93 ? 1.593 -2.881 -17.765 1.00 89.81 93 LEU A CA 1
ATOM 743 C C . LEU A 1 93 ? 2.847 -2.786 -18.628 1.00 89.81 93 LEU A C 1
ATOM 745 O O . LEU A 1 93 ? 3.856 -2.220 -18.200 1.00 89.81 93 LEU A O 1
ATOM 749 N N . ASP A 1 94 ? 2.751 -3.320 -19.841 1.00 86.94 94 ASP A N 1
ATOM 750 C CA . ASP A 1 94 ? 3.846 -3.289 -20.806 1.00 86.94 94 ASP A CA 1
ATOM 751 C C . ASP A 1 94 ? 4.146 -1.855 -21.239 1.00 86.94 94 ASP A C 1
ATOM 753 O O . ASP A 1 94 ? 3.230 -1.049 -21.461 1.00 86.94 94 ASP A O 1
ATOM 757 N N . LYS A 1 95 ? 5.433 -1.556 -21.413 1.00 85.31 95 LYS A N 1
ATOM 758 C CA . LYS A 1 95 ? 5.940 -0.237 -21.818 1.00 85.31 95 LYS A CA 1
ATOM 759 C C . LYS A 1 95 ? 5.238 0.352 -23.051 1.00 85.31 95 LYS A C 1
ATOM 761 O O . LYS A 1 95 ? 4.932 1.547 -23.077 1.00 85.31 95 LYS A O 1
ATOM 766 N N . ASP A 1 96 ? 4.886 -0.504 -24.014 1.00 83.50 96 ASP A N 1
ATOM 767 C CA . ASP A 1 96 ? 4.232 -0.123 -25.272 1.00 83.50 96 ASP A CA 1
ATOM 768 C C . ASP A 1 96 ? 2.806 0.411 -25.043 1.00 83.50 96 ASP A C 1
ATOM 770 O O . ASP A 1 96 ? 2.354 1.317 -25.743 1.00 83.50 96 ASP A O 1
ATOM 774 N N . ASN A 1 97 ? 2.110 -0.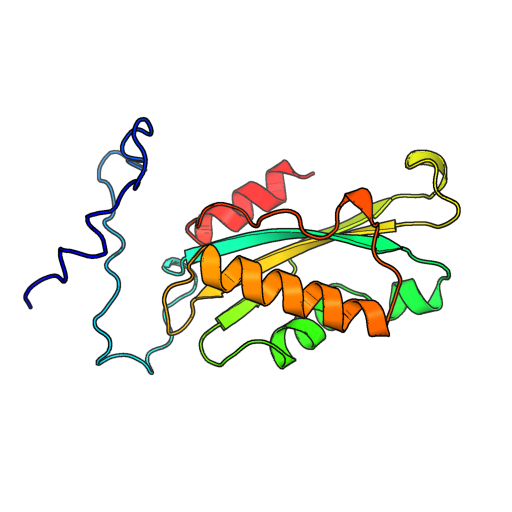089 -24.016 1.00 79.38 97 ASN A N 1
ATOM 775 C CA . ASN A 1 97 ? 0.740 0.315 -23.683 1.00 79.38 97 ASN A CA 1
ATOM 776 C C . ASN A 1 97 ? 0.678 1.616 -22.870 1.00 79.38 97 ASN A C 1
ATOM 778 O O . ASN A 1 97 ? -0.361 2.277 -22.826 1.00 79.38 97 ASN A O 1
ATOM 782 N N . ILE A 1 98 ? 1.770 1.984 -22.198 1.00 78.19 98 ILE A N 1
ATOM 783 C CA . ILE A 1 98 ? 1.815 3.132 -21.278 1.00 78.19 98 ILE A CA 1
ATOM 784 C C . ILE A 1 98 ? 2.659 4.301 -21.791 1.00 78.19 98 ILE A C 1
ATOM 786 O O . ILE A 1 98 ? 2.693 5.341 -21.125 1.00 78.19 98 ILE A O 1
ATOM 790 N N . GLY A 1 99 ? 3.305 4.147 -22.953 1.00 76.94 99 GLY A N 1
ATOM 791 C CA . GLY A 1 99 ? 4.168 5.165 -23.554 1.00 76.94 99 GLY A CA 1
ATOM 792 C C . GLY A 1 99 ? 5.384 5.488 -22.685 1.00 76.94 99 GLY A C 1
ATOM 793 O O . GLY A 1 99 ? 5.734 6.659 -22.545 1.00 76.94 99 GLY A O 1
ATOM 794 N N . ALA A 1 100 ? 5.961 4.471 -22.043 1.00 76.75 100 ALA A N 1
ATOM 795 C CA . ALA A 1 100 ? 7.141 4.595 -21.190 1.00 76.75 100 ALA A CA 1
ATOM 796 C C . ALA A 1 100 ? 8.325 3.821 -21.783 1.00 76.75 100 ALA A C 1
ATOM 798 O O . ALA A 1 100 ? 8.148 2.966 -22.647 1.00 76.75 100 ALA A O 1
ATOM 799 N N . ASP A 1 101 ? 9.532 4.098 -21.291 1.00 84.00 101 ASP A N 1
ATOM 800 C CA . ASP A 1 101 ? 10.745 3.392 -21.726 1.00 84.00 101 ASP A CA 1
ATOM 801 C C . ASP A 1 101 ? 10.872 1.992 -21.099 1.00 84.00 101 ASP A C 1
ATOM 803 O O . ASP A 1 101 ? 11.609 1.135 -21.594 1.00 84.00 101 ASP A O 1
ATOM 807 N N . THR A 1 102 ? 10.146 1.751 -20.005 1.00 89.19 102 THR A N 1
ATOM 808 C CA . THR A 1 102 ? 10.197 0.531 -19.197 1.00 89.19 102 THR A CA 1
ATOM 809 C C . THR A 1 102 ? 8.796 0.062 -18.824 1.00 89.19 102 THR A C 1
ATOM 811 O O . THR A 1 102 ? 7.840 0.844 -18.832 1.00 89.19 102 THR A O 1
ATOM 814 N N . ASP A 1 103 ? 8.669 -1.230 -18.511 1.00 91.44 103 ASP A N 1
ATOM 815 C CA . ASP A 1 103 ? 7.417 -1.781 -18.000 1.00 91.44 103 ASP A CA 1
ATOM 816 C C . ASP A 1 103 ? 7.081 -1.133 -16.656 1.00 91.44 103 ASP A C 1
ATOM 818 O O . ASP A 1 103 ? 7.941 -0.594 -15.954 1.00 91.44 103 ASP A O 1
ATOM 822 N N . MET A 1 104 ? 5.817 -1.196 -16.265 1.00 92.19 104 MET A N 1
ATOM 823 C CA . MET A 1 104 ? 5.368 -0.647 -14.995 1.00 92.19 104 MET A CA 1
ATOM 824 C C . MET A 1 104 ? 4.521 -1.664 -14.261 1.00 92.19 104 MET A C 1
ATOM 826 O O . MET A 1 104 ? 3.724 -2.380 -14.856 1.00 92.19 104 MET A O 1
ATOM 830 N N . VAL A 1 105 ? 4.642 -1.683 -12.946 1.00 93.12 105 VAL A N 1
ATOM 831 C CA . VAL A 1 105 ? 3.748 -2.432 -12.078 1.00 93.12 105 VAL A CA 1
ATOM 832 C C . VAL A 1 105 ? 2.889 -1.478 -11.260 1.00 93.12 105 VAL A C 1
ATOM 834 O O . VAL A 1 105 ? 3.364 -0.470 -10.733 1.00 93.12 105 VAL A O 1
ATOM 837 N N . VAL A 1 106 ? 1.601 -1.791 -11.184 1.00 93.25 106 VAL A N 1
ATOM 838 C CA . VAL A 1 106 ? 0.612 -1.074 -10.389 1.00 93.25 106 VAL A CA 1
ATOM 839 C C . VAL A 1 106 ? 0.174 -1.975 -9.247 1.00 93.25 106 VAL A C 1
ATOM 841 O O . VAL A 1 106 ? -0.408 -3.037 -9.474 1.00 93.25 106 VAL A O 1
ATOM 844 N N . TYR A 1 107 ? 0.434 -1.535 -8.022 1.00 95.44 107 TYR A N 1
ATOM 845 C CA . TYR A 1 107 ? -0.058 -2.189 -6.817 1.00 95.44 107 TYR A CA 1
ATOM 846 C C . TYR A 1 107 ? -1.275 -1.459 -6.277 1.00 95.44 107 TYR A C 1
ATOM 848 O O . TYR A 1 107 ? -1.294 -0.228 -6.252 1.00 95.44 107 TYR A O 1
ATOM 856 N N . LEU A 1 108 ? -2.245 -2.208 -5.760 1.00 95.62 108 LEU A N 1
ATOM 857 C CA . LEU A 1 108 ? -3.207 -1.656 -4.811 1.00 95.62 108 LEU A CA 1
ATOM 858 C C . LEU A 1 108 ? -2.644 -1.876 -3.409 1.00 95.62 108 LEU A C 1
ATOM 860 O O . LEU A 1 108 ? -2.565 -3.014 -2.960 1.00 95.62 108 LEU A O 1
ATOM 864 N N . ILE A 1 109 ? -2.250 -0.805 -2.729 1.00 97.19 109 ILE A N 1
ATOM 865 C CA . ILE A 1 109 ? -1.781 -0.864 -1.343 1.00 97.19 109 ILE A CA 1
ATOM 866 C C . ILE A 1 109 ? -2.948 -0.517 -0.429 1.00 97.19 109 ILE A C 1
ATOM 868 O O . ILE A 1 109 ? -3.605 0.508 -0.629 1.00 97.19 109 ILE A O 1
ATOM 872 N N . VAL A 1 110 ? -3.190 -1.347 0.581 1.00 97.31 110 VAL A N 1
ATOM 873 C CA . VAL A 1 110 ? -4.291 -1.182 1.532 1.00 97.31 110 VAL A CA 1
ATOM 874 C C . VAL A 1 110 ? -3.741 -1.181 2.949 1.00 97.31 110 VAL A C 1
ATOM 876 O O . VAL A 1 110 ? -3.140 -2.159 3.375 1.00 97.31 110 VAL A O 1
ATOM 879 N N . TYR A 1 111 ? -3.969 -0.100 3.686 1.00 96.94 111 TYR A N 1
ATOM 880 C CA . TYR A 1 111 ? -3.638 0.002 5.104 1.00 96.94 111 TYR A CA 1
ATOM 881 C C . TYR A 1 111 ? -4.894 -0.248 5.920 1.00 96.94 111 TYR A C 1
ATOM 883 O O . TYR A 1 111 ? -5.892 0.435 5.689 1.00 96.94 111 TYR A O 1
ATOM 891 N N . CYS A 1 112 ? -4.844 -1.155 6.888 1.00 94.06 112 CYS A N 1
ATOM 892 C CA . CYS A 1 112 ? -5.959 -1.455 7.776 1.00 94.06 112 CYS A CA 1
ATOM 893 C C . CYS A 1 112 ? -5.563 -1.267 9.238 1.00 94.06 112 CYS A C 1
ATOM 895 O O . CYS A 1 112 ? -4.429 -1.521 9.645 1.00 94.06 112 CYS A O 1
ATOM 897 N N . GLY A 1 113 ? -6.514 -0.770 10.019 1.00 90.38 113 GLY A N 1
ATOM 898 C CA . GLY A 1 113 ? -6.348 -0.579 11.450 1.00 90.38 113 GLY A CA 1
ATOM 899 C C . GLY A 1 113 ? -6.674 -1.855 12.217 1.00 90.38 113 GLY A C 1
ATOM 900 O O . GLY A 1 113 ? -7.833 -2.263 12.232 1.00 90.38 113 GLY A O 1
ATOM 901 N N . GLU A 1 114 ? -5.676 -2.465 12.854 1.00 87.31 114 GLU A N 1
ATOM 902 C CA . GLU A 1 114 ? -5.818 -3.721 13.598 1.00 87.31 114 GLU A CA 1
ATOM 903 C C . GLU A 1 114 ? -6.112 -3.482 15.084 1.00 87.31 114 GLU A C 1
ATOM 905 O O . GLU A 1 114 ? -7.058 -4.048 15.622 1.00 87.31 114 GLU A O 1
ATOM 910 N N . THR A 1 115 ? -5.341 -2.623 15.756 1.00 82.44 115 THR A N 1
ATOM 911 C CA . THR A 1 115 ? -5.578 -2.254 17.171 1.00 82.44 115 THR A CA 1
ATOM 912 C C . THR A 1 115 ? -5.945 -0.781 17.348 1.00 82.44 115 THR A C 1
ATOM 914 O O . THR A 1 115 ? -6.348 -0.352 18.429 1.00 82.44 115 THR A O 1
ATOM 917 N N . LYS A 1 116 ? -5.863 0.001 16.267 1.00 79.00 116 LYS A N 1
ATOM 918 C CA . LYS A 1 116 ? -6.271 1.408 16.205 1.00 79.00 116 LYS A CA 1
ATOM 919 C C . LYS A 1 116 ? -7.055 1.679 14.928 1.00 79.00 116 LYS A C 1
ATOM 921 O O . LYS A 1 116 ? -6.851 1.015 13.920 1.00 79.00 116 LYS A O 1
ATOM 926 N N . ALA A 1 117 ? -7.954 2.659 14.959 1.00 79.81 117 ALA A N 1
ATOM 927 C CA . ALA A 1 117 ? -8.751 3.010 13.788 1.00 79.81 117 ALA A CA 1
ATOM 928 C C . ALA A 1 117 ? -7.873 3.622 12.684 1.00 79.81 117 ALA A C 1
ATOM 930 O O . ALA A 1 117 ? -7.084 4.527 12.948 1.00 79.81 117 ALA A O 1
ATOM 931 N N . MET A 1 118 ? -8.044 3.163 11.441 1.00 85.56 118 MET A N 1
ATOM 932 C CA . MET A 1 118 ? -7.376 3.765 10.288 1.00 85.56 118 MET A CA 1
ATOM 933 C C . MET A 1 118 ? -8.059 5.077 9.901 1.00 85.56 118 MET A C 1
ATOM 935 O O . MET A 1 118 ? -9.234 5.088 9.522 1.00 85.56 118 MET A O 1
ATOM 939 N N . THR A 1 119 ? -7.314 6.180 9.949 1.00 86.19 119 THR A N 1
ATOM 940 C CA . THR A 1 119 ? -7.770 7.472 9.430 1.00 86.19 119 THR A CA 1
ATOM 941 C C . THR A 1 119 ? -7.143 7.760 8.069 1.00 86.19 119 THR A C 1
ATOM 943 O O . THR A 1 119 ? -6.100 7.218 7.706 1.00 86.19 119 THR A O 1
ATOM 946 N N . ARG A 1 120 ? -7.769 8.650 7.292 1.00 86.31 120 ARG A N 1
ATOM 947 C CA . ARG A 1 120 ? -7.198 9.095 6.012 1.00 86.31 120 ARG A CA 1
ATOM 948 C C . ARG A 1 120 ? -5.862 9.816 6.202 1.00 86.31 120 ARG A C 1
ATOM 950 O O . ARG A 1 120 ? -4.952 9.617 5.413 1.00 86.31 120 ARG A O 1
ATOM 957 N N . GLN A 1 121 ? -5.760 10.636 7.247 1.00 87.88 121 GLN A N 1
ATOM 958 C CA . GLN A 1 121 ? -4.562 11.419 7.530 1.00 87.88 121 GLN A CA 1
ATOM 959 C C . GLN A 1 121 ? -3.374 10.515 7.871 1.00 87.88 121 GLN A C 1
ATOM 961 O O . GLN A 1 121 ? -2.291 10.713 7.326 1.00 87.88 121 GLN A O 1
ATOM 966 N N . ASP A 1 122 ? -3.591 9.493 8.702 1.00 89.56 122 ASP A N 1
ATOM 967 C CA . ASP A 1 122 ? -2.559 8.499 9.009 1.00 89.56 122 ASP A CA 1
ATOM 968 C C . ASP A 1 122 ? -2.164 7.714 7.755 1.00 89.56 122 ASP A C 1
ATOM 970 O O . ASP A 1 122 ? -0.982 7.577 7.451 1.00 89.56 122 ASP A O 1
ATOM 974 N N . ALA A 1 123 ? -3.146 7.275 6.963 1.00 93.88 123 ALA A N 1
ATOM 975 C CA . ALA A 1 123 ? -2.888 6.569 5.714 1.00 93.88 123 ALA A CA 1
ATOM 976 C C . ALA A 1 123 ? -2.119 7.420 4.684 1.00 93.88 123 ALA A C 1
ATOM 978 O O . ALA A 1 123 ? -1.266 6.885 3.981 1.00 93.88 123 ALA A O 1
ATOM 979 N N . ASP A 1 124 ? -2.352 8.734 4.603 1.00 93.25 124 ASP A N 1
ATOM 980 C CA . ASP A 1 124 ? -1.576 9.635 3.737 1.00 93.25 124 ASP A CA 1
ATOM 981 C C . ASP A 1 124 ? -0.110 9.770 4.194 1.00 93.25 124 ASP A C 1
ATOM 983 O O . ASP A 1 124 ? 0.786 9.894 3.347 1.00 93.25 124 ASP A O 1
ATOM 987 N N . ILE A 1 125 ? 0.150 9.711 5.508 1.00 95.88 125 ILE A N 1
ATOM 988 C CA . ILE A 1 125 ? 1.506 9.652 6.080 1.00 95.88 125 ILE A CA 1
ATOM 989 C C . ILE A 1 125 ? 2.164 8.317 5.714 1.00 95.88 125 ILE A C 1
ATOM 991 O O . ILE A 1 125 ? 3.276 8.306 5.184 1.00 95.88 125 ILE A O 1
ATOM 995 N N . TYR A 1 126 ? 1.466 7.200 5.925 1.00 97.06 126 TYR A N 1
ATOM 996 C CA . TYR A 1 126 ? 1.966 5.854 5.622 1.00 97.06 126 TYR A CA 1
ATOM 997 C C . TYR A 1 126 ? 2.237 5.651 4.131 1.00 97.06 126 TYR A C 1
ATOM 999 O O . TYR A 1 126 ? 3.248 5.055 3.758 1.00 97.06 126 TYR A O 1
ATOM 1007 N N . ARG A 1 127 ? 1.394 6.221 3.268 1.00 97.06 127 ARG A N 1
ATOM 1008 C CA . ARG A 1 127 ? 1.615 6.307 1.822 1.00 97.06 127 ARG A CA 1
ATOM 1009 C C . ARG A 1 127 ? 2.907 7.051 1.498 1.00 97.06 127 ARG A C 1
ATOM 1011 O O . ARG A 1 127 ? 3.705 6.556 0.710 1.00 97.06 127 ARG A O 1
ATOM 1018 N N . ALA A 1 128 ? 3.145 8.213 2.109 1.00 96.62 128 ALA A N 1
ATOM 1019 C CA . ALA A 1 128 ? 4.384 8.963 1.888 1.00 96.62 128 ALA A CA 1
ATOM 1020 C C . ALA A 1 128 ? 5.622 8.149 2.296 1.00 96.62 128 ALA A C 1
ATOM 1022 O O . ALA A 1 128 ? 6.606 8.109 1.563 1.00 96.62 128 ALA A O 1
ATOM 1023 N N . GLN A 1 129 ? 5.559 7.476 3.448 1.00 97.50 129 GLN A N 1
ATOM 1024 C CA . GLN A 1 129 ? 6.630 6.600 3.927 1.00 97.50 129 GLN A CA 1
ATOM 1025 C C . GLN A 1 129 ? 6.848 5.411 2.984 1.00 97.50 129 GLN A C 1
ATOM 1027 O O . GLN A 1 129 ? 7.984 5.106 2.647 1.00 97.50 129 GLN A O 1
ATOM 1032 N N . THR A 1 130 ? 5.765 4.798 2.503 1.00 96.81 130 THR A N 1
ATOM 1033 C CA . THR A 1 1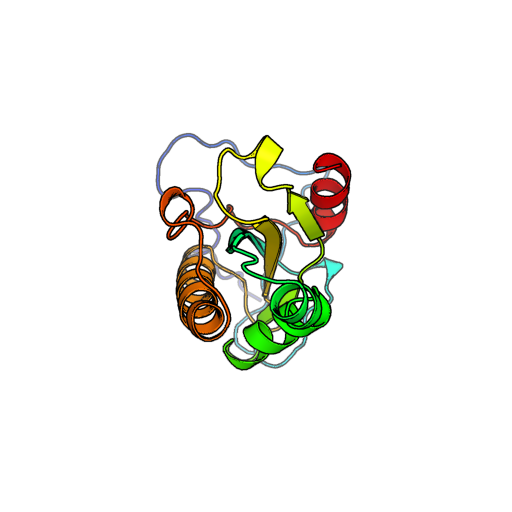30 ? 5.789 3.693 1.532 1.00 96.81 130 THR A CA 1
ATOM 1034 C C . THR A 1 130 ? 6.449 4.103 0.222 1.00 96.81 130 THR A C 1
ATOM 1036 O O . THR A 1 130 ? 7.320 3.392 -0.273 1.00 96.81 130 THR A O 1
ATOM 1039 N N . GLU A 1 131 ? 6.070 5.255 -0.335 1.00 96.50 131 GLU A N 1
ATOM 1040 C CA . GLU A 1 131 ? 6.698 5.784 -1.547 1.00 96.50 131 GLU A CA 1
ATOM 1041 C C . GLU A 1 131 ? 8.194 6.042 -1.330 1.00 96.50 131 GLU A C 1
ATOM 1043 O O . GLU A 1 131 ? 9.008 5.645 -2.159 1.00 96.50 131 GLU A O 1
ATOM 1048 N N . ASN A 1 132 ? 8.565 6.666 -0.210 1.00 96.19 132 ASN A N 1
ATOM 1049 C CA . ASN A 1 132 ? 9.966 6.947 0.105 1.00 96.19 132 ASN A CA 1
ATOM 1050 C C . ASN A 1 132 ? 10.794 5.670 0.282 1.00 96.19 132 ASN A C 1
ATOM 1052 O O . ASN A 1 132 ? 11.917 5.608 -0.205 1.00 96.19 132 ASN A O 1
ATOM 1056 N N . GLU A 1 133 ? 10.244 4.653 0.944 1.00 95.81 133 GLU A N 1
ATOM 1057 C CA . GLU A 1 133 ? 10.931 3.380 1.152 1.00 95.81 133 GLU A CA 1
ATOM 1058 C C . GLU A 1 133 ? 11.116 2.624 -0.167 1.00 95.81 133 GLU A C 1
ATOM 1060 O O . GLU A 1 133 ? 12.194 2.103 -0.444 1.00 95.81 133 GLU A O 1
ATOM 1065 N N . LEU A 1 134 ? 10.096 2.606 -1.031 1.00 93.69 134 LEU A N 1
ATOM 1066 C CA . LEU A 1 134 ? 10.168 1.884 -2.303 1.00 93.69 134 LEU A CA 1
ATOM 1067 C C . LEU A 1 134 ? 11.068 2.560 -3.343 1.00 93.69 134 LEU A C 1
ATOM 1069 O O . LEU A 1 134 ? 11.590 1.866 -4.218 1.00 93.69 134 LEU A O 1
ATOM 1073 N N . LEU A 1 135 ? 11.347 3.860 -3.203 1.00 93.25 135 LEU A N 1
ATOM 1074 C CA . LEU A 1 135 ? 12.361 4.551 -4.010 1.00 93.25 135 LEU A CA 1
ATOM 1075 C C . LEU A 1 135 ? 13.772 3.972 -3.834 1.00 93.25 135 LEU A C 1
ATOM 1077 O O . LEU A 1 135 ? 14.591 4.114 -4.740 1.00 93.25 135 LEU A O 1
ATOM 1081 N N . ASN A 1 136 ? 14.050 3.280 -2.724 1.00 92.38 136 ASN A N 1
ATOM 1082 C CA . ASN A 1 136 ? 15.322 2.580 -2.521 1.00 92.38 136 ASN A CA 1
ATOM 1083 C C . ASN A 1 136 ? 15.472 1.340 -3.422 1.00 92.38 136 ASN A C 1
ATOM 1085 O O . ASN A 1 136 ? 16.580 0.832 -3.582 1.00 92.38 136 ASN A O 1
ATOM 1089 N N . TYR A 1 137 ? 14.371 0.845 -3.998 1.00 90.75 137 TYR A N 1
ATOM 1090 C CA . TYR A 1 137 ? 14.334 -0.384 -4.794 1.00 90.75 137 TYR A CA 1
ATOM 1091 C C . TYR A 1 137 ? 14.083 -0.107 -6.276 1.00 90.75 137 TYR A C 1
ATOM 1093 O O . TYR A 1 137 ? 14.657 -0.782 -7.129 1.00 90.75 137 TYR A O 1
ATOM 1101 N N . ALA A 1 138 ? 13.218 0.859 -6.594 1.00 91.50 138 ALA A N 1
ATOM 1102 C CA . ALA A 1 138 ? 12.865 1.201 -7.966 1.00 91.50 138 ALA A CA 1
ATOM 1103 C C . ALA A 1 138 ? 12.305 2.624 -8.079 1.00 91.50 138 ALA A C 1
ATOM 1105 O O . ALA A 1 138 ? 11.752 3.187 -7.134 1.00 91.50 138 ALA A O 1
ATOM 1106 N N . SER A 1 139 ? 12.405 3.208 -9.273 1.00 92.38 139 SER A N 1
ATOM 1107 C CA . SER A 1 139 ? 11.807 4.512 -9.551 1.00 92.38 139 SER A CA 1
ATOM 1108 C C . SER A 1 139 ? 10.279 4.431 -9.566 1.00 92.38 139 SER A C 1
ATOM 1110 O O . SER A 1 139 ? 9.687 3.503 -10.115 1.00 92.38 139 SER A O 1
ATOM 1112 N N . LEU A 1 140 ? 9.629 5.444 -8.997 1.00 92.81 140 LEU A N 1
ATOM 1113 C CA . LEU A 1 140 ? 8.175 5.592 -9.027 1.00 92.81 140 LEU A CA 1
ATOM 1114 C C . LEU A 1 140 ? 7.747 6.503 -10.176 1.00 92.81 140 LEU A C 1
ATOM 1116 O O . LEU A 1 140 ? 8.476 7.415 -10.569 1.00 92.81 140 LEU A O 1
ATOM 1120 N N . ARG A 1 141 ? 6.523 6.319 -10.672 1.00 89.44 141 ARG A N 1
ATOM 1121 C CA . ARG A 1 141 ? 5.963 7.201 -11.700 1.00 89.44 141 ARG A CA 1
ATOM 1122 C C . ARG A 1 141 ? 5.609 8.574 -11.111 1.00 89.44 141 ARG A C 1
ATOM 1124 O O . ARG A 1 141 ? 4.638 8.707 -10.364 1.00 89.44 141 ARG A O 1
ATOM 1131 N N . GLU A 1 142 ? 6.353 9.612 -11.491 1.00 86.38 142 GLU A N 1
ATOM 1132 C CA . GLU A 1 142 ? 6.272 10.943 -10.864 1.00 86.38 142 GLU A CA 1
ATOM 1133 C C . GLU A 1 142 ? 4.862 11.553 -10.857 1.00 86.38 142 GLU A C 1
ATOM 1135 O O . GLU A 1 142 ? 4.406 12.047 -9.830 1.00 86.38 142 GLU A O 1
ATOM 1140 N N . ASN A 1 143 ? 4.120 11.459 -11.965 1.00 85.75 143 ASN A N 1
ATOM 1141 C CA . ASN A 1 143 ? 2.774 12.040 -12.089 1.00 85.75 143 ASN A CA 1
ATOM 1142 C C . ASN A 1 143 ? 1.676 11.289 -11.298 1.00 85.75 143 ASN A C 1
ATOM 1144 O O . ASN A 1 143 ? 0.512 11.719 -11.258 1.00 85.75 143 ASN A O 1
ATOM 1148 N N . ARG A 1 144 ? 2.012 10.141 -10.701 1.00 86.62 144 ARG A N 1
ATOM 1149 C CA . ARG A 1 144 ? 1.133 9.370 -9.809 1.00 86.62 144 ARG A CA 1
ATOM 1150 C C . ARG A 1 144 ? 1.558 9.462 -8.343 1.00 86.62 144 ARG A C 1
ATOM 1152 O O . ARG A 1 144 ? 0.735 9.154 -7.486 1.00 86.62 144 ARG A O 1
ATOM 1159 N N . ARG A 1 145 ? 2.776 9.932 -8.061 1.00 88.56 145 ARG A N 1
ATOM 1160 C CA . ARG A 1 145 ? 3.304 10.112 -6.704 1.00 88.56 145 ARG A CA 1
ATOM 1161 C C . ARG A 1 145 ? 2.514 11.172 -5.936 1.00 88.56 145 ARG A C 1
ATOM 1163 O O . ARG A 1 145 ? 2.058 12.157 -6.518 1.00 88.56 145 ARG A O 1
ATOM 1170 N N . GLY A 1 146 ? 2.360 10.995 -4.625 1.00 87.31 146 GLY A N 1
ATOM 1171 C CA . GLY A 1 146 ? 1.732 12.011 -3.771 1.00 87.31 146 GLY A CA 1
ATOM 1172 C C . GLY A 1 146 ? 0.210 12.096 -3.889 1.00 87.31 146 GLY A C 1
ATOM 1173 O O . GLY A 1 146 ? -0.398 13.000 -3.314 1.00 87.31 146 GLY A O 1
ATOM 1174 N N . ARG A 1 147 ? -0.429 11.186 -4.632 1.00 88.94 147 ARG A N 1
ATOM 1175 C CA . ARG A 1 147 ? -1.890 11.137 -4.718 1.00 88.94 147 ARG A CA 1
ATOM 1176 C C . ARG A 1 147 ? -2.479 10.739 -3.375 1.00 88.94 147 ARG A C 1
ATOM 1178 O O . ARG A 1 147 ? -1.977 9.835 -2.720 1.00 88.94 147 ARG A O 1
ATOM 1185 N N . LEU A 1 148 ? -3.563 11.407 -2.996 1.00 83.44 148 LEU A N 1
ATOM 1186 C CA . LEU A 1 148 ? -4.235 11.123 -1.736 1.00 83.44 148 LEU A CA 1
ATOM 1187 C C . LEU A 1 148 ? -4.780 9.697 -1.719 1.00 83.44 148 LEU A C 1
ATOM 1189 O O . LEU A 1 148 ? -5.327 9.221 -2.720 1.00 83.44 148 LEU A O 1
ATOM 1193 N N . VAL A 1 149 ? -4.712 9.072 -0.550 1.00 90.62 149 VAL A N 1
ATOM 1194 C CA . VAL A 1 149 ? -5.380 7.795 -0.303 1.00 90.62 149 VAL A CA 1
ATOM 1195 C C . VAL A 1 149 ? -6.905 7.951 -0.369 1.00 90.62 149 VAL A C 1
ATOM 1197 O O . VAL A 1 149 ? -7.465 9.062 -0.279 1.00 90.62 149 VAL A O 1
ATOM 1200 N N . SER A 1 150 ? -7.587 6.819 -0.536 1.00 89.81 150 SER A N 1
ATOM 1201 C CA . SER A 1 150 ? -9.043 6.723 -0.525 1.00 89.81 150 SER A CA 1
ATOM 1202 C C . SER A 1 150 ? -9.639 7.262 0.779 1.00 89.81 150 SER A C 1
ATOM 1204 O O . SER A 1 150 ? -8.967 7.435 1.797 1.00 89.81 150 SER A O 1
ATOM 1206 N N . ARG A 1 151 ? -10.955 7.492 0.777 1.00 87.50 151 ARG A N 1
ATOM 1207 C CA . ARG A 1 151 ? -11.683 7.600 2.048 1.00 87.50 151 ARG A CA 1
ATOM 1208 C C . ARG A 1 151 ? -11.637 6.239 2.770 1.00 87.50 151 ARG A C 1
ATOM 1210 O O . ARG A 1 151 ? -11.561 5.220 2.075 1.00 87.50 151 ARG A O 1
ATOM 1217 N N . PRO A 1 152 ? -11.705 6.213 4.114 1.00 87.12 152 PRO A N 1
ATOM 1218 C CA . PRO A 1 152 ? -11.778 4.963 4.854 1.00 87.12 152 PRO A CA 1
ATOM 1219 C C . PRO A 1 152 ? -12.984 4.122 4.425 1.00 87.12 152 PRO A C 1
ATOM 1221 O O . PRO A 1 152 ? -14.079 4.659 4.235 1.00 87.12 152 PRO A O 1
ATOM 1224 N N . PHE A 1 153 ? -12.791 2.815 4.300 1.00 86.44 153 PHE A N 1
ATOM 1225 C CA . PHE A 1 153 ? -13.825 1.846 3.949 1.00 86.44 153 PHE A CA 1
ATOM 1226 C C . PHE A 1 153 ? -13.706 0.578 4.812 1.00 86.44 153 PHE A C 1
ATOM 1228 O O . PHE A 1 153 ? -12.617 0.274 5.296 1.00 86.44 153 PHE A O 1
ATOM 1235 N N . PRO A 1 154 ? -14.797 -0.175 5.038 1.00 89.00 154 PRO A N 1
ATOM 1236 C CA . PRO A 1 154 ? -14.733 -1.442 5.767 1.00 89.00 154 PRO A CA 1
ATOM 1237 C C . PRO A 1 154 ? -13.988 -2.515 4.970 1.00 89.00 154 PRO A C 1
ATOM 1239 O O . PRO A 1 154 ? -14.266 -2.679 3.782 1.00 89.00 154 PRO A O 1
ATOM 1242 N N . TYR A 1 155 ? -13.132 -3.305 5.618 1.00 89.62 155 TYR A N 1
ATOM 1243 C CA . TYR A 1 155 ? -12.367 -4.375 4.962 1.00 89.62 155 TYR A CA 1
ATOM 1244 C C . TYR A 1 155 ? -13.198 -5.326 4.076 1.00 89.62 155 TYR A C 1
ATOM 1246 O O . TYR A 1 155 ? -12.740 -5.612 2.974 1.00 89.62 155 TYR A O 1
ATOM 1254 N N . PRO A 1 156 ? -14.438 -5.743 4.424 1.00 88.94 156 PRO A N 1
ATOM 1255 C CA . PRO A 1 156 ? -15.246 -6.594 3.536 1.00 88.94 156 PRO A CA 1
ATOM 1256 C C . PRO A 1 156 ? -15.546 -5.991 2.153 1.00 88.94 156 PRO A C 1
ATOM 1258 O O . PRO A 1 156 ? -15.910 -6.706 1.225 1.00 88.94 156 PRO A O 1
ATOM 1261 N N . VAL A 1 157 ? -15.409 -4.672 1.989 1.00 87.62 157 VAL A N 1
ATOM 1262 C CA . VAL A 1 157 ? -15.559 -4.003 0.688 1.00 87.62 157 VAL A CA 1
ATOM 1263 C C . VAL A 1 157 ? -14.330 -4.225 -0.200 1.00 87.62 157 VAL A C 1
ATOM 1265 O O . VAL A 1 157 ? -14.443 -4.122 -1.422 1.00 87.62 157 VAL A O 1
ATOM 1268 N N . LEU A 1 158 ? -13.176 -4.583 0.376 1.00 87.81 158 LEU A N 1
ATOM 1269 C CA . LEU A 1 158 ? -11.932 -4.792 -0.359 1.00 87.81 158 LEU A CA 1
ATOM 1270 C C . LEU A 1 158 ? -12.085 -5.848 -1.453 1.00 87.81 158 LEU A C 1
ATOM 1272 O O . LEU A 1 158 ? -11.686 -5.600 -2.585 1.00 87.81 158 LEU A O 1
ATOM 1276 N N . GLU A 1 159 ? -12.718 -6.984 -1.150 1.00 83.19 159 GLU A N 1
ATOM 1277 C CA . GLU A 1 159 ? -12.955 -8.037 -2.143 1.00 83.19 159 GLU A CA 1
ATOM 1278 C C . GLU A 1 159 ? -13.734 -7.502 -3.345 1.00 83.19 159 GLU A C 1
ATOM 1280 O O . GLU A 1 159 ? -13.386 -7.778 -4.490 1.00 83.19 159 GLU A O 1
ATOM 1285 N N . SER A 1 160 ? -14.758 -6.681 -3.103 1.00 80.38 160 SER A N 1
ATOM 1286 C CA . SER A 1 160 ? -15.531 -6.059 -4.181 1.00 80.38 160 SER A CA 1
ATOM 1287 C C . SER A 1 160 ? -14.695 -5.055 -4.979 1.00 80.38 160 SER A C 1
ATOM 1289 O O . SER A 1 160 ? -14.863 -4.950 -6.189 1.00 80.38 160 SER A O 1
ATOM 1291 N N . MET A 1 161 ? -13.786 -4.317 -4.337 1.00 79.81 161 MET A N 1
ATOM 1292 C CA . MET A 1 161 ? -12.886 -3.391 -5.036 1.00 79.81 161 MET A CA 1
ATOM 1293 C C . MET A 1 161 ? -11.893 -4.136 -5.928 1.00 79.81 161 MET A C 1
ATOM 1295 O O . MET A 1 161 ? -11.688 -3.736 -7.069 1.00 79.81 161 MET A O 1
ATOM 1299 N N . VAL A 1 162 ? -11.319 -5.231 -5.430 1.00 84.06 162 VAL A N 1
ATOM 1300 C CA . VAL A 1 162 ? -10.364 -6.064 -6.172 1.00 84.06 162 VAL A CA 1
ATOM 1301 C C . VAL A 1 162 ? -11.028 -6.697 -7.396 1.00 84.06 162 VAL A C 1
ATOM 1303 O O . VAL A 1 162 ? -10.461 -6.636 -8.482 1.00 84.06 162 VAL A O 1
ATOM 1306 N N . HIS A 1 163 ? -12.248 -7.224 -7.249 1.00 76.38 163 HIS A N 1
ATOM 1307 C CA . HIS A 1 163 ? -12.987 -7.838 -8.357 1.00 76.38 163 HIS A CA 1
ATOM 1308 C C . HIS A 1 163 ? -13.417 -6.860 -9.455 1.00 76.38 163 HIS A C 1
ATOM 1310 O O . HIS A 1 163 ? -13.648 -7.311 -10.560 1.00 76.38 163 HIS A O 1
ATOM 1316 N N . ASN A 1 164 ? -13.579 -5.562 -9.174 1.00 65.69 164 ASN A N 1
ATOM 1317 C CA . ASN A 1 164 ? -13.993 -4.580 -10.191 1.00 65.69 164 ASN A CA 1
ATOM 1318 C C . ASN A 1 164 ? -12.811 -3.921 -10.919 1.00 65.69 164 ASN A C 1
ATOM 1320 O O . ASN A 1 164 ? -13.020 -3.143 -11.849 1.00 65.69 164 ASN A O 1
ATOM 1324 N N . LEU A 1 165 ? -11.579 -4.163 -10.465 1.00 61.84 165 LEU A N 1
ATOM 1325 C CA . LEU A 1 165 ? -10.367 -3.679 -11.128 1.00 61.84 165 LEU A CA 1
ATOM 1326 C C . LEU A 1 165 ? -9.901 -4.620 -12.257 1.00 61.84 165 LEU A C 1
ATOM 1328 O O . LEU A 1 165 ? -8.978 -4.254 -12.986 1.00 61.84 165 LEU A O 1
ATOM 1332 N N . TYR A 1 166 ? -10.553 -5.779 -12.409 1.00 46.53 166 TYR A N 1
ATOM 1333 C CA . TYR A 1 166 ? -10.317 -6.819 -13.419 1.00 46.53 166 TYR A CA 1
ATOM 1334 C C . TYR A 1 166 ? -11.638 -7.376 -13.952 1.00 46.53 166 TYR A C 1
ATOM 1336 O O . TYR A 1 166 ? -11.596 -8.042 -15.010 1.00 46.53 166 TYR A O 1
#

Foldseek 3Di:
DDAPPPPVVPPDPPDDDDPPQDDPDRPDLRDDDPVQLPAFDDLQSKKKWKDKWKFFDADPVLVVCDDQVNLQVLLQVQDDPQKHKGFLDWDKAACVRVVHPTIMIITIIMIIGTSDHDAQVSVLVSLLVSQVSCVVRGDTDPVRRSDGIDGIDRSVCVVVVSVVVD

Solvent-accessible surface area (backbone atoms only — not comparable to full-atom values): 9926 Å² total; per-residue (Å²): 134,84,76,78,55,85,78,69,68,58,74,68,96,65,88,89,77,78,85,86,64,62,67,100,67,59,75,78,83,77,80,74,64,76,94,48,57,80,50,76,50,58,63,81,74,18,31,22,32,39,40,75,46,51,36,47,32,88,46,71,67,54,51,68,64,59,37,50,72,48,48,30,52,59,47,46,74,76,47,59,90,43,50,46,58,45,42,89,40,77,45,80,45,56,20,86,84,69,79,48,99,41,30,34,36,39,32,40,42,34,41,31,16,32,35,45,86,45,47,50,69,59,46,43,52,51,48,52,51,42,55,60,58,45,52,79,77,35,57,62,45,71,95,58,58,91,62,77,49,39,72,63,41,54,41,73,53,48,63,58,54,60,61,73,76,108

Radius of gyration: 17.82 Å; Cα contacts (8 Å, |Δi|>4): 234; chains: 1; bounding box: 47×31×54 Å

Sequence (166 aa):
VVPLKPLYDLSSHRGVDRPFKVGKIPKLYIFTKEDISNRIVDEQFQLCCSHELHVLLPDQNVREALSCQKVEKIIQNILPDGIIVKVPVQNILDKDNIGADTDMVVYLIVYCGETKAMTRQDADIYRAQTENELLNYASLRENRRGRLVSRPFPYPVLESMVHNLY

Mean predicted aligned error: 10.63 Å

Nearest PDB structures (foldseek):
  8fmw-assembly1_F  TM=4.403E-01  e=7.404E-01  Borreliella burgdorferi B31
  8k0h-assembly1_B  TM=2.705E-01  e=5.161E-01  Vibrio phage ICP1_2011_A
  2e3r-assembly2_B  TM=4.119E-01  e=7.280E+00  Homo sapiens

pLDDT: mean 77.97, std 21.43, range [30.78, 97.62]